Protein AF-A0A3D4FJ76-F1 (afdb_monomer)

Solvent-accessible surface area (backbone atoms only — not comparable to full-atom values): 5510 Å² total; per-residue (Å²): 136,51,72,45,79,44,86,72,63,59,44,62,54,39,63,70,43,61,90,67,50,58,72,68,52,22,51,50,53,17,52,52,46,48,52,52,50,55,68,52,54,66,74,38,72,28,35,38,15,50,44,68,79,60,46,62,76,44,75,85,43,91,49,56,47,72,58,59,93,68,82,52,68,70,57,55,76,71,51,78,88,77,84,78,70,96,82,83,131

Nearest PDB structures (foldseek):
  3cv3-assembly1_A  TM=7.208E-01  e=2.731E+00  Xanthomonas campestris pv. campestris
  3cuy-assembly1_A  TM=6.178E-01  e=5.728E+00  Xanthomonas campestris pv. campestris
  2q6v-assembly1_A  TM=5.474E-01  e=6.553E+00  unclassified
  4rl4-assembly1_B  TM=3.364E-01  e=2.087E+00  Helicobacter pylori 26695

Secondary structure (DSSP, 8-state):
--EEEE-S-HHHHHHH-GGG-SHHHHHHHHHHHHHHHHHHHTTSSEEEESSHHHHGGGTT-TTEEE------HHHHHTPPPPP--S---

Sequence (89 aa):
KVIYDVHEDVPNQILDKEWLGPKFIRKIVSKSFNIFEKNNAEKFDAVVTVIPEIEKKFYKNLRTIVVGNVPSLEVIDKSEPKTLENDKF

Structure (mmCIF, N/CA/C/O backbone):
data_AF-A0A3D4FJ76-F1
#
_entry.id   AF-A0A3D4FJ76-F1
#
loop_
_atom_site.group_PDB
_atom_site.id
_atom_site.type_symbol
_atom_site.label_atom_id
_atom_site.label_alt_id
_atom_site.label_comp_id
_atom_site.label_asym_id
_atom_site.label_entity_id
_atom_site.label_seq_id
_atom_site.pdbx_PDB_ins_code
_atom_site.Cartn_x
_atom_site.Cartn_y
_atom_site.Cartn_z
_atom_site.occupancy
_atom_site.B_iso_or_equiv
_atom_site.auth_seq_id
_atom_site.auth_comp_id
_atom_site.auth_asym_id
_atom_site.auth_atom_id
_atom_site.pdbx_PDB_model_num
ATOM 1 N N . LYS A 1 1 ? -6.891 -16.556 -11.943 1.00 88.75 1 LYS A N 1
ATOM 2 C CA . LYS A 1 1 ? -6.022 -15.897 -10.949 1.00 88.75 1 LYS A CA 1
ATOM 3 C C . LYS A 1 1 ? -6.301 -14.402 -10.989 1.00 88.75 1 LYS A C 1
ATOM 5 O O . LYS A 1 1 ? -6.464 -13.890 -12.091 1.00 88.75 1 LYS A O 1
ATOM 10 N N . VAL A 1 2 ? -6.386 -13.736 -9.844 1.00 96.12 2 VAL A N 1
ATOM 11 C CA . VAL A 1 2 ? -6.625 -12.299 -9.682 1.00 96.12 2 VAL A CA 1
ATOM 12 C C . VAL A 1 2 ? -5.432 -11.706 -8.937 1.00 96.12 2 VAL A C 1
ATOM 14 O O . VAL A 1 2 ? -5.093 -12.164 -7.846 1.00 96.12 2 VAL A O 1
ATOM 17 N N . ILE A 1 3 ? -4.790 -10.712 -9.545 1.00 96.56 3 ILE A N 1
ATOM 18 C CA . ILE A 1 3 ? -3.581 -10.063 -9.028 1.00 96.56 3 ILE A CA 1
ATOM 19 C C . ILE A 1 3 ? -3.945 -8.630 -8.647 1.00 96.56 3 ILE A C 1
ATOM 21 O O . ILE A 1 3 ? -4.574 -7.932 -9.440 1.00 96.56 3 ILE A O 1
ATOM 25 N N . TYR A 1 4 ? -3.571 -8.211 -7.440 1.00 96.25 4 TYR A N 1
ATOM 26 C CA . TYR A 1 4 ? -3.730 -6.832 -6.987 1.00 96.25 4 TYR A CA 1
ATOM 27 C C . TYR A 1 4 ? -2.437 -6.057 -7.244 1.00 96.25 4 TYR A C 1
ATOM 29 O O . TYR A 1 4 ? -1.390 -6.441 -6.733 1.00 96.25 4 TYR A O 1
ATOM 37 N N . ASP A 1 5 ? -2.513 -4.996 -8.043 1.00 95.50 5 ASP A N 1
ATOM 38 C CA . ASP A 1 5 ? -1.374 -4.163 -8.429 1.00 95.50 5 ASP A CA 1
ATOM 39 C C . ASP A 1 5 ? -1.374 -2.850 -7.630 1.00 95.50 5 ASP A C 1
ATOM 41 O O . ASP A 1 5 ? -2.292 -2.035 -7.748 1.00 95.50 5 ASP A O 1
ATOM 45 N N . VAL A 1 6 ? -0.374 -2.672 -6.768 1.00 95.69 6 VAL A N 1
ATOM 46 C CA . VAL A 1 6 ? -0.293 -1.598 -5.771 1.00 95.69 6 VAL A CA 1
ATOM 47 C C . VAL A 1 6 ? 0.838 -0.640 -6.124 1.00 95.69 6 VAL A C 1
ATOM 49 O O . VAL A 1 6 ? 2.014 -0.886 -5.843 1.00 95.69 6 VAL A O 1
ATOM 52 N N . HIS A 1 7 ? 0.455 0.500 -6.692 1.00 91.88 7 HIS A N 1
ATOM 53 C CA . HIS A 1 7 ? 1.380 1.577 -7.062 1.00 91.88 7 HIS A CA 1
ATOM 54 C C . HIS A 1 7 ? 1.512 2.653 -5.992 1.00 91.88 7 HIS A C 1
ATOM 56 O O . HIS A 1 7 ? 2.522 3.348 -5.936 1.00 91.88 7 HIS A O 1
ATOM 62 N N . GLU A 1 8 ? 0.500 2.793 -5.136 1.00 90.94 8 GLU A N 1
ATOM 63 C CA . GLU A 1 8 ? 0.360 3.949 -4.259 1.00 90.94 8 GLU A CA 1
ATOM 64 C C . GLU A 1 8 ? 0.091 3.559 -2.808 1.00 90.94 8 GLU A C 1
ATOM 66 O O . GLU A 1 8 ? -0.472 2.513 -2.487 1.00 90.94 8 GLU A O 1
ATOM 71 N N . ASP A 1 9 ? 0.466 4.463 -1.912 1.00 94.44 9 ASP A N 1
ATOM 72 C CA . ASP A 1 9 ? 0.201 4.363 -0.486 1.00 94.44 9 ASP A CA 1
ATOM 73 C C . ASP A 1 9 ? -1.098 5.091 -0.127 1.00 94.44 9 ASP A C 1
ATOM 75 O O . ASP A 1 9 ? -1.095 6.167 0.481 1.00 94.44 9 ASP A O 1
ATOM 79 N N . VAL A 1 10 ? -2.224 4.502 -0.531 1.00 96.00 10 VAL A N 1
ATOM 80 C CA . VAL A 1 10 ? -3.560 5.097 -0.378 1.00 96.00 10 VAL A CA 1
ATOM 81 C C . VAL A 1 10 ? -3.875 5.503 1.073 1.00 96.00 10 VAL A C 1
ATOM 83 O O . VAL A 1 10 ? -4.379 6.614 1.270 1.00 96.00 10 VAL A O 1
ATOM 86 N N . PRO A 1 11 ? -3.547 4.710 2.122 1.00 96.56 11 PRO A N 1
ATOM 87 C CA . PRO A 1 11 ? -3.717 5.157 3.503 1.00 96.56 11 PRO A CA 1
ATOM 88 C C . PRO A 1 11 ? -3.044 6.497 3.804 1.00 96.56 11 PRO A C 1
ATOM 90 O O . PRO A 1 11 ? -3.649 7.338 4.475 1.00 96.56 11 PRO A O 1
ATOM 93 N N . ASN A 1 12 ? -1.815 6.707 3.330 1.00 95.81 12 ASN A N 1
ATOM 94 C CA . ASN A 1 12 ? -1.110 7.967 3.542 1.00 95.81 12 ASN A CA 1
ATOM 95 C C . ASN A 1 12 ? -1.675 9.077 2.654 1.00 95.81 12 ASN A C 1
ATOM 97 O O . ASN A 1 12 ? -1.933 10.162 3.164 1.00 95.81 12 ASN A O 1
ATOM 101 N N . GLN A 1 13 ? -1.997 8.797 1.390 1.00 96.50 13 GLN A N 1
ATOM 102 C CA . GLN A 1 13 ? -2.612 9.785 0.497 1.00 96.50 13 GLN A CA 1
ATOM 103 C C . GLN A 1 13 ? -3.947 10.328 1.019 1.00 96.50 13 GLN A C 1
ATOM 105 O O . GLN A 1 13 ? -4.257 11.501 0.813 1.00 96.50 13 GLN A O 1
ATOM 110 N N . ILE A 1 14 ? -4.749 9.507 1.709 1.00 97.94 14 ILE A N 1
ATOM 111 C CA . ILE A 1 14 ? -5.998 9.947 2.355 1.00 97.94 14 ILE A CA 1
ATOM 112 C C . ILE A 1 14 ? -5.735 11.081 3.360 1.00 97.94 14 ILE A C 1
ATOM 114 O O . ILE A 1 14 ? -6.572 11.972 3.523 1.00 97.94 14 ILE A O 1
ATOM 118 N N . LEU A 1 15 ? -4.576 11.083 4.029 1.00 97.88 15 LEU A N 1
ATOM 119 C CA . LEU A 1 15 ? -4.214 12.128 4.987 1.00 97.88 15 LEU A CA 1
ATOM 120 C C . LEU A 1 15 ? -3.990 13.488 4.318 1.00 97.88 15 LEU A C 1
ATOM 122 O O . LEU A 1 15 ? -4.193 14.507 4.980 1.00 97.88 15 LEU A O 1
ATOM 126 N N . ASP A 1 16 ? -3.688 13.515 3.022 1.00 97.31 16 ASP A N 1
ATOM 127 C CA . ASP A 1 16 ? -3.463 14.738 2.245 1.00 97.31 16 ASP A CA 1
ATOM 128 C C . ASP A 1 16 ? -4.741 15.247 1.555 1.00 97.31 16 ASP A C 1
ATOM 130 O O . ASP A 1 16 ? -4.776 16.350 1.014 1.00 97.31 16 ASP A O 1
ATOM 134 N N . LYS A 1 17 ? -5.843 14.483 1.600 1.00 96.19 17 LYS A N 1
ATOM 135 C CA . LYS A 1 17 ? -7.127 14.872 0.993 1.00 96.19 17 LYS A CA 1
ATOM 136 C C . LYS A 1 17 ? -7.894 15.860 1.873 1.00 96.19 17 LYS A C 1
ATOM 138 O O . LYS A 1 17 ? -8.837 15.487 2.566 1.00 96.19 17 LYS A O 1
ATOM 143 N N . GLU A 1 18 ? -7.510 17.133 1.844 1.00 96.12 18 GLU A N 1
ATOM 144 C CA . GLU A 1 18 ? -8.104 18.189 2.686 1.00 96.12 18 GLU A CA 1
ATOM 145 C C . GLU A 1 18 ? -9.629 18.328 2.551 1.00 96.12 18 GLU A C 1
ATOM 147 O O . GLU A 1 18 ? -10.303 18.664 3.524 1.00 96.12 18 GLU A O 1
ATOM 152 N N . TRP A 1 19 ? -10.191 17.978 1.390 1.00 97.31 19 TRP A N 1
ATOM 153 C CA . TRP A 1 19 ? -11.636 17.974 1.141 1.00 97.31 19 TRP A CA 1
ATOM 154 C C . TRP A 1 19 ? -12.419 16.946 1.982 1.00 97.31 19 TRP A C 1
ATOM 156 O O . TRP A 1 19 ? -13.625 17.101 2.148 1.00 97.31 19 TRP A O 1
ATOM 166 N N . LEU A 1 20 ? -11.761 15.936 2.573 1.00 96.56 20 LEU A N 1
ATOM 167 C CA .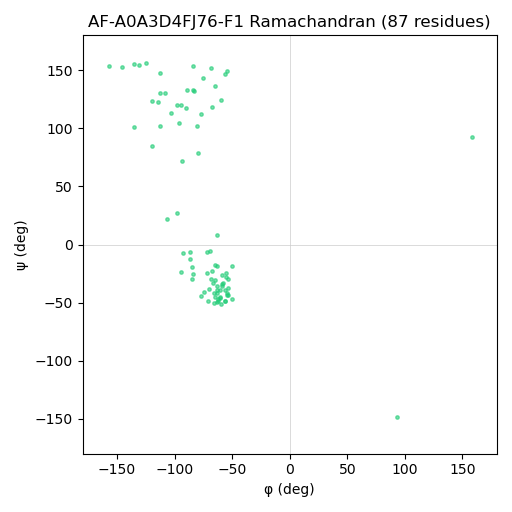 LEU A 1 20 ? -12.369 15.035 3.570 1.00 96.56 20 LEU A CA 1
ATOM 168 C C . LEU A 1 20 ? -12.603 15.724 4.927 1.00 96.56 20 LEU A C 1
ATOM 170 O O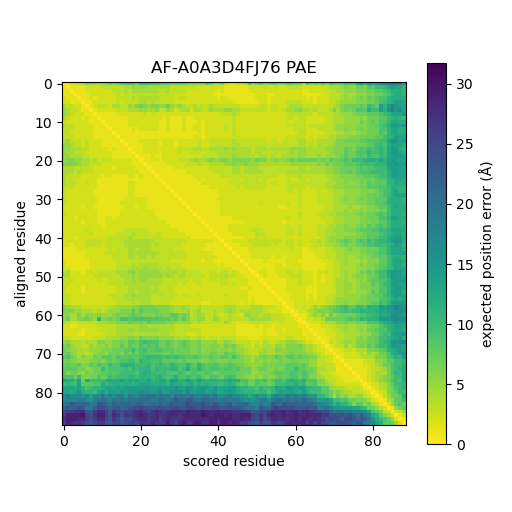 . LEU A 1 20 ? -13.186 15.129 5.836 1.00 96.56 20 LEU A O 1
ATOM 174 N N . GLY A 1 21 ? -12.132 16.963 5.084 1.00 96.38 21 GLY A N 1
ATOM 175 C CA . GLY A 1 21 ? -12.356 17.792 6.255 1.00 96.38 21 GLY A CA 1
ATOM 176 C C . GLY A 1 21 ? -11.248 17.682 7.314 1.00 96.38 21 GLY A C 1
ATOM 177 O O . GLY A 1 21 ? -10.058 17.511 6.999 1.00 96.38 21 GLY A O 1
ATOM 178 N N . PRO A 1 22 ? -11.604 17.827 8.604 1.00 97.31 22 PRO A N 1
ATOM 179 C CA . PRO A 1 22 ? -10.639 17.872 9.694 1.00 97.31 22 PRO A CA 1
ATOM 180 C C . PRO A 1 22 ? -9.689 16.670 9.725 1.00 97.31 22 PRO A C 1
ATOM 182 O O . PRO A 1 22 ? -10.047 15.538 9.394 1.00 97.31 22 PRO A O 1
ATOM 185 N N . LYS A 1 23 ? -8.465 16.895 10.218 1.00 97.12 23 LYS A N 1
ATOM 186 C CA . LYS A 1 23 ? -7.397 15.880 10.282 1.00 97.12 23 LYS A CA 1
ATOM 187 C C . LYS A 1 23 ? -7.818 14.587 10.997 1.00 97.12 23 LYS A C 1
ATOM 189 O O . LYS A 1 23 ? -7.305 13.519 10.673 1.00 97.12 23 LYS A O 1
ATOM 194 N N . PHE A 1 24 ? -8.735 14.655 11.965 1.00 97.62 24 PHE A N 1
ATOM 195 C CA . PHE A 1 24 ? -9.217 13.462 12.666 1.00 97.62 24 PHE A CA 1
ATOM 196 C C . PHE A 1 24 ? -10.083 12.564 11.768 1.00 97.62 24 PHE A C 1
ATOM 198 O O . PHE A 1 24 ? -9.914 11.348 11.821 1.00 97.62 24 PHE A O 1
ATOM 205 N N . ILE A 1 25 ? -10.928 13.138 10.900 1.00 98.12 25 ILE A N 1
ATOM 206 C CA . ILE A 1 25 ? -11.744 12.379 9.941 1.00 98.12 25 ILE A CA 1
ATOM 207 C C . ILE A 1 25 ? -10.821 11.651 8.970 1.00 98.12 25 ILE A C 1
ATOM 209 O O . ILE A 1 25 ? -10.906 10.433 8.833 1.00 98.12 25 ILE A O 1
ATOM 213 N N . ARG A 1 26 ? -9.852 12.370 8.390 1.00 98.31 26 ARG A N 1
ATOM 214 C CA . ARG A 1 26 ? -8.832 11.788 7.506 1.00 98.31 26 ARG A CA 1
ATOM 215 C C . ARG A 1 26 ? -8.081 10.625 8.153 1.00 98.31 26 ARG A C 1
ATOM 217 O O . ARG A 1 26 ? -7.909 9.587 7.525 1.00 98.31 26 ARG A O 1
ATOM 224 N N . LYS A 1 27 ? -7.688 10.748 9.427 1.00 98.25 27 LYS A N 1
ATOM 225 C CA . LYS A 1 27 ? -7.045 9.654 10.180 1.00 98.25 27 LYS A CA 1
ATOM 226 C C . LYS A 1 27 ? -7.954 8.436 10.353 1.00 98.25 27 LYS A C 1
ATOM 228 O O . LYS A 1 27 ? -7.458 7.315 10.285 1.00 98.25 27 LYS A O 1
ATOM 233 N N . IL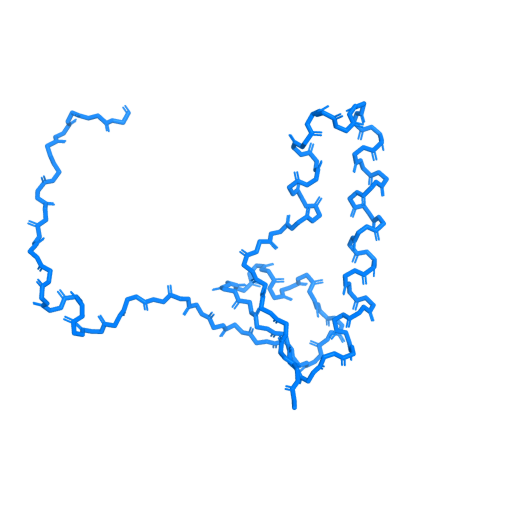E A 1 28 ? -9.249 8.638 10.602 1.00 98.38 28 ILE A N 1
ATOM 234 C CA . ILE A 1 28 ? -10.217 7.540 10.722 1.00 98.38 28 ILE A CA 1
ATOM 235 C C . ILE A 1 28 ? -10.361 6.835 9.373 1.00 98.38 28 ILE A C 1
ATOM 237 O O . ILE A 1 28 ? -10.182 5.625 9.307 1.00 98.38 28 ILE A O 1
ATOM 241 N N . VAL A 1 29 ? -10.594 7.589 8.296 1.00 98.38 29 VAL A N 1
ATOM 242 C CA . VAL A 1 29 ? -10.752 7.044 6.938 1.00 98.38 29 VAL A CA 1
ATOM 243 C C . VAL A 1 29 ? -9.490 6.300 6.496 1.00 98.38 29 VAL A C 1
ATOM 245 O O . VAL A 1 29 ? -9.580 5.161 6.051 1.00 98.38 29 VAL A O 1
ATOM 248 N N . SER A 1 30 ? -8.313 6.896 6.706 1.00 98.31 30 SER A N 1
ATOM 249 C CA . SER A 1 30 ? -7.003 6.298 6.413 1.00 98.31 30 SER A CA 1
ATOM 250 C C . SER A 1 30 ? -6.817 4.956 7.125 1.00 98.31 30 SER A C 1
ATOM 252 O O . SER A 1 30 ? -6.485 3.949 6.497 1.00 98.31 30 SER A O 1
ATOM 254 N N . LYS A 1 31 ? -7.102 4.901 8.434 1.00 98.19 31 LYS A N 1
ATOM 255 C CA . LYS A 1 31 ? -7.001 3.660 9.214 1.00 98.19 31 LYS A CA 1
ATOM 256 C C . LYS A 1 31 ? -8.000 2.603 8.753 1.00 98.19 31 LYS A C 1
ATOM 258 O O . LYS A 1 31 ? -7.611 1.446 8.605 1.00 98.19 31 LYS A O 1
ATOM 263 N N . SER A 1 32 ? -9.253 2.988 8.521 1.00 98.25 32 SER A N 1
ATOM 264 C CA . SER A 1 32 ? -10.295 2.082 8.034 1.00 98.25 32 SER A CA 1
ATOM 265 C C . SER A 1 32 ? -9.928 1.489 6.677 1.00 98.25 32 SER A C 1
ATOM 267 O O . SER A 1 32 ? -10.022 0.276 6.500 1.00 98.25 32 SER A O 1
ATOM 269 N N . PHE A 1 33 ? -9.434 2.318 5.753 1.00 97.75 33 PHE A N 1
ATOM 270 C CA . PHE A 1 33 ? -8.969 1.864 4.447 1.00 97.75 33 PHE A CA 1
ATOM 271 C C . PHE A 1 33 ? -7.783 0.906 4.577 1.00 97.75 33 PHE A C 1
ATOM 273 O O . PHE A 1 33 ? -7.818 -0.177 4.013 1.00 97.75 33 PHE A O 1
ATOM 280 N N . ASN A 1 34 ? -6.775 1.239 5.385 1.00 97.12 34 ASN A N 1
ATOM 281 C CA . ASN A 1 34 ? -5.607 0.380 5.607 1.00 97.12 34 ASN A CA 1
ATOM 282 C C . ASN A 1 34 ? -5.978 -1.010 6.162 1.00 97.12 34 ASN A C 1
ATOM 284 O O . ASN A 1 34 ? -5.340 -2.003 5.823 1.00 97.12 34 ASN A O 1
ATOM 288 N N . ILE A 1 35 ? -6.997 -1.097 7.023 1.00 96.56 35 ILE A N 1
ATOM 289 C CA . ILE A 1 35 ? -7.514 -2.384 7.516 1.00 96.56 35 ILE A CA 1
ATOM 290 C C . ILE A 1 35 ? -8.251 -3.123 6.394 1.00 96.56 35 ILE A C 1
ATOM 292 O O . ILE A 1 35 ? -7.996 -4.304 6.163 1.00 96.56 35 ILE A O 1
ATOM 296 N N . PHE A 1 36 ? -9.149 -2.428 5.693 1.00 96.94 36 PHE A N 1
ATOM 297 C CA . PHE A 1 36 ? -9.903 -2.984 4.573 1.00 96.94 36 PHE A CA 1
ATOM 298 C C . PHE A 1 36 ? -8.977 -3.545 3.487 1.00 96.94 36 PHE A C 1
ATOM 300 O O . PHE A 1 36 ? -9.155 -4.683 3.057 1.00 96.94 36 PHE A O 1
ATOM 307 N N . GLU A 1 37 ? -7.975 -2.775 3.078 1.00 96.50 37 GLU A N 1
ATOM 308 C CA . GLU A 1 37 ? -7.015 -3.145 2.048 1.00 96.50 37 GLU A CA 1
ATOM 309 C C . GLU A 1 37 ? -6.258 -4.413 2.440 1.00 96.50 37 GLU A C 1
ATOM 311 O O . GLU A 1 37 ? -6.267 -5.382 1.687 1.00 96.50 37 GLU A O 1
ATOM 316 N N . LYS A 1 38 ? -5.683 -4.468 3.646 1.00 94.31 38 LYS A N 1
ATOM 317 C CA . LYS A 1 38 ? -4.909 -5.636 4.100 1.00 94.31 38 LYS A CA 1
ATOM 318 C C . LYS A 1 38 ? -5.756 -6.898 4.203 1.00 94.31 38 LYS A C 1
ATOM 320 O O . LYS A 1 38 ? -5.316 -7.957 3.770 1.00 94.31 38 LYS A O 1
ATOM 325 N N . ASN A 1 39 ? -6.980 -6.779 4.713 1.00 94.38 39 ASN A N 1
ATOM 326 C CA . ASN A 1 39 ? -7.891 -7.917 4.833 1.00 94.38 39 ASN A CA 1
ATOM 327 C C . ASN A 1 39 ? -8.339 -8.452 3.464 1.00 94.38 39 ASN A C 1
ATOM 329 O O . ASN A 1 39 ? -8.594 -9.645 3.316 1.00 94.38 39 ASN A O 1
ATOM 333 N N . ASN A 1 40 ? -8.481 -7.584 2.459 1.00 94.56 40 ASN A N 1
ATOM 334 C CA . ASN A 1 40 ? -8.847 -8.019 1.112 1.00 94.56 40 ASN A CA 1
ATOM 335 C C . ASN A 1 40 ? -7.638 -8.468 0.294 1.00 94.56 40 ASN A C 1
ATOM 337 O O . ASN A 1 40 ? -7.792 -9.373 -0.518 1.00 94.56 40 ASN A O 1
ATOM 341 N N . ALA A 1 41 ? -6.447 -7.920 0.548 1.00 95.19 41 ALA A N 1
ATOM 342 C CA . ALA A 1 41 ? -5.197 -8.334 -0.081 1.00 95.19 41 ALA A CA 1
ATOM 343 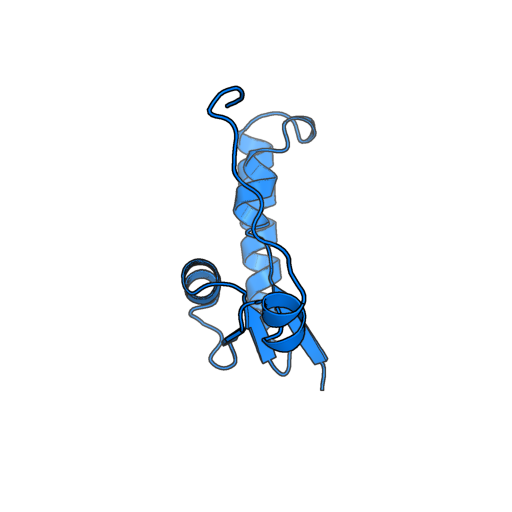C C . ALA A 1 41 ? -4.957 -9.848 0.067 1.00 95.19 41 ALA A C 1
ATOM 345 O O . ALA A 1 41 ? -4.518 -10.503 -0.875 1.00 95.19 41 ALA A O 1
ATOM 346 N N . GLU A 1 42 ? -5.315 -10.429 1.216 1.00 92.25 42 GLU A N 1
ATOM 347 C CA . GLU A 1 42 ? -5.210 -11.874 1.468 1.00 92.25 42 G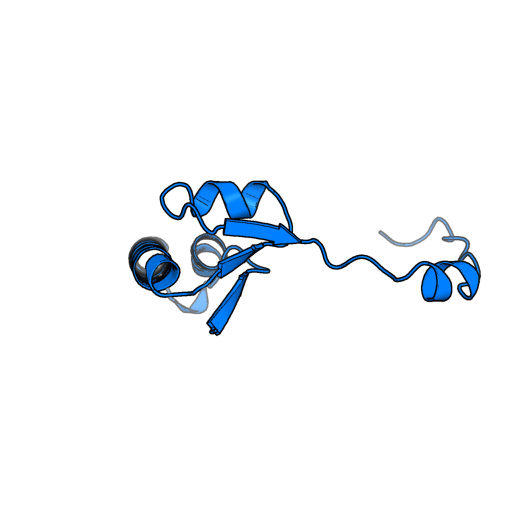LU A CA 1
ATOM 348 C C . GLU A 1 42 ? -6.102 -12.734 0.554 1.00 92.25 42 GLU A C 1
ATOM 350 O O . GLU A 1 42 ? -5.850 -13.928 0.406 1.00 92.25 42 GLU A O 1
ATOM 355 N N . LYS A 1 43 ? -7.121 -12.158 -0.091 1.00 94.25 43 LYS A N 1
ATOM 356 C CA . LYS A 1 43 ? -8.038 -12.880 -0.990 1.00 94.25 43 LYS A CA 1
ATOM 357 C C . LYS A 1 43 ? -7.526 -12.971 -2.429 1.00 94.25 43 LYS A C 1
ATOM 359 O O . LYS A 1 43 ? -8.092 -13.723 -3.217 1.00 94.25 43 LYS A O 1
ATOM 364 N N . PHE A 1 44 ? -6.489 -12.212 -2.779 1.00 95.88 44 PHE A N 1
ATOM 365 C CA . PHE A 1 44 ? -5.882 -12.243 -4.107 1.00 95.88 44 PHE A CA 1
ATOM 366 C C . PHE A 1 44 ? -4.860 -13.379 -4.234 1.00 95.88 44 PHE A C 1
ATOM 368 O O . PHE A 1 44 ? -4.241 -13.811 -3.251 1.00 95.88 44 PHE A O 1
ATOM 375 N N . ASP A 1 45 ? -4.655 -13.842 -5.470 1.00 97.06 45 ASP A N 1
ATOM 376 C CA . ASP A 1 45 ? -3.632 -14.842 -5.791 1.00 97.06 45 ASP A CA 1
ATOM 377 C C . ASP A 1 45 ? -2.216 -14.273 -5.629 1.00 97.06 45 ASP A C 1
ATOM 379 O O . ASP A 1 45 ? -1.291 -15.021 -5.319 1.00 97.06 45 ASP A O 1
ATOM 383 N N . ALA A 1 46 ? -2.045 -12.964 -5.829 1.00 96.75 46 ALA A N 1
ATOM 384 C CA . ALA A 1 46 ? -0.808 -12.237 -5.568 1.00 96.75 46 ALA A CA 1
ATOM 385 C C . ALA A 1 46 ? -1.082 -10.745 -5.341 1.00 96.75 46 ALA A C 1
ATOM 387 O O . ALA A 1 46 ? -2.055 -10.196 -5.867 1.00 96.75 46 ALA A O 1
ATOM 388 N N . VAL A 1 47 ? -0.190 -10.098 -4.593 1.00 97.25 47 VAL A N 1
ATOM 389 C CA . VAL A 1 47 ? -0.099 -8.639 -4.481 1.00 97.25 47 VAL A CA 1
ATOM 390 C C . VAL A 1 47 ? 1.227 -8.218 -5.099 1.00 97.25 47 VAL A C 1
ATOM 392 O O . VAL A 1 47 ? 2.280 -8.697 -4.690 1.00 97.25 47 VAL A O 1
ATOM 395 N N . VAL A 1 48 ? 1.184 -7.350 -6.097 1.00 96.94 48 VAL A N 1
ATOM 396 C CA . VAL A 1 48 ? 2.364 -6.819 -6.776 1.00 96.94 48 VAL A CA 1
ATOM 397 C C . VAL A 1 48 ? 2.526 -5.369 -6.357 1.00 96.94 48 VAL A C 1
ATOM 399 O O . VAL A 1 48 ? 1.561 -4.616 -6.369 1.00 96.94 48 VAL A O 1
ATOM 402 N N . THR A 1 49 ? 3.726 -4.987 -5.937 1.00 96.31 49 THR A N 1
ATOM 403 C CA . THR A 1 49 ? 4.042 -3.619 -5.505 1.00 96.31 49 THR A CA 1
ATOM 404 C C . THR A 1 49 ? 5.217 -3.066 -6.301 1.00 96.31 49 THR A C 1
ATOM 406 O O . THR A 1 49 ? 6.037 -3.840 -6.794 1.00 96.31 49 THR A O 1
ATOM 409 N N . VAL A 1 50 ? 5.342 -1.741 -6.405 1.00 95.12 50 VAL A N 1
ATOM 410 C CA . VAL A 1 50 ? 6.409 -1.130 -7.223 1.00 95.12 50 VAL A CA 1
ATOM 411 C C . VAL A 1 50 ? 7.752 -1.000 -6.503 1.00 95.12 50 VAL A C 1
ATOM 413 O O . VAL A 1 50 ? 8.790 -0.969 -7.161 1.00 95.12 50 VAL A O 1
ATOM 416 N N . ILE A 1 51 ? 7.742 -0.923 -5.165 1.00 94.25 51 ILE A N 1
ATOM 417 C CA . ILE A 1 51 ? 8.933 -0.724 -4.324 1.00 94.25 51 ILE A CA 1
ATOM 418 C C . ILE A 1 51 ? 8.825 -1.466 -2.974 1.00 94.25 51 ILE A C 1
ATOM 420 O O . ILE A 1 51 ? 7.712 -1.631 -2.455 1.00 94.25 51 ILE A O 1
ATOM 424 N N . PRO A 1 52 ? 9.957 -1.860 -2.351 1.00 93.56 52 PRO A N 1
ATOM 425 C CA . PRO A 1 52 ? 9.969 -2.594 -1.077 1.00 93.56 52 PRO A CA 1
ATOM 426 C C . PRO A 1 52 ? 9.286 -1.865 0.092 1.00 93.56 52 PRO A C 1
ATOM 428 O O . PRO A 1 52 ? 8.803 -2.484 1.041 1.00 93.56 52 PRO A O 1
ATOM 431 N N . GLU A 1 53 ? 9.235 -0.534 0.069 1.00 94.25 53 GLU A N 1
ATOM 432 C CA . GLU A 1 53 ? 8.561 0.273 1.089 1.00 94.25 53 GLU A CA 1
ATOM 433 C C . GLU A 1 53 ? 7.053 -0.006 1.137 1.00 94.25 53 GLU A C 1
ATOM 435 O O . GLU A 1 53 ? 6.464 -0.021 2.222 1.00 94.25 53 GLU A O 1
ATOM 440 N N . ILE A 1 54 ? 6.435 -0.255 -0.022 1.00 94.38 54 ILE A N 1
ATOM 441 C CA . ILE A 1 54 ? 5.012 -0.590 -0.125 1.00 94.38 54 ILE A CA 1
ATOM 442 C C . ILE A 1 54 ? 4.793 -2.047 0.286 1.00 94.38 54 ILE A C 1
ATOM 444 O O . ILE A 1 54 ? 3.903 -2.312 1.092 1.00 94.38 54 ILE A O 1
ATOM 448 N N . GLU A 1 55 ? 5.640 -2.975 -0.169 1.00 95.12 55 GLU A N 1
ATOM 449 C CA . GLU A 1 55 ? 5.601 -4.393 0.226 1.00 95.12 55 GLU A CA 1
ATOM 450 C C . GLU A 1 55 ? 5.541 -4.566 1.753 1.00 95.12 55 GLU A C 1
ATOM 452 O O . GLU A 1 55 ? 4.676 -5.275 2.274 1.00 95.12 55 GLU A O 1
ATOM 457 N N . LYS A 1 56 ? 6.388 -3.840 2.498 1.00 94.25 56 LYS A N 1
ATOM 458 C CA . LYS A 1 56 ? 6.432 -3.885 3.974 1.00 94.25 56 LYS A CA 1
ATOM 459 C C . LYS A 1 56 ? 5.086 -3.575 4.638 1.00 94.25 56 LYS A C 1
ATOM 461 O O . LYS A 1 56 ? 4.834 -4.013 5.763 1.00 94.25 56 LYS A O 1
ATOM 466 N N . LYS A 1 57 ? 4.185 -2.843 3.975 1.00 93.81 57 LYS A N 1
ATOM 467 C CA . LYS A 1 57 ? 2.843 -2.549 4.508 1.00 93.81 57 LYS A CA 1
ATOM 468 C C . LYS A 1 57 ? 1.933 -3.774 4.501 1.00 93.81 57 LYS A C 1
ATOM 470 O O . LYS A 1 57 ? 1.039 -3.845 5.352 1.00 93.81 57 LYS A O 1
ATOM 475 N N . PHE A 1 58 ? 2.201 -4.735 3.621 1.00 95.00 58 PHE A N 1
ATOM 476 C CA . PHE A 1 58 ? 1.484 -5.997 3.455 1.00 95.00 58 PHE A CA 1
ATOM 477 C C . PHE A 1 58 ? 2.175 -7.171 4.162 1.00 95.00 58 PHE A C 1
ATOM 479 O O . PHE A 1 58 ? 1.968 -8.313 3.779 1.00 95.00 58 PHE A O 1
ATOM 486 N N . TYR A 1 59 ? 2.936 -6.928 5.237 1.00 86.62 59 TYR A N 1
ATOM 487 C CA . TYR A 1 59 ? 3.738 -7.937 5.956 1.00 86.62 59 TYR A CA 1
ATOM 488 C C . TYR A 1 59 ? 3.017 -9.240 6.368 1.00 86.62 59 TYR A C 1
ATOM 490 O O . TYR A 1 59 ? 3.676 -10.223 6.693 1.00 86.62 59 TYR A O 1
ATOM 498 N N . LYS A 1 60 ? 1.678 -9.264 6.404 1.00 88.69 60 LYS A N 1
ATOM 499 C CA . LYS A 1 60 ? 0.881 -10.472 6.687 1.00 88.69 60 LYS A CA 1
ATOM 500 C C . LYS A 1 60 ? 0.614 -11.338 5.453 1.00 88.69 60 LYS A C 1
ATOM 502 O O . LYS A 1 60 ? 0.274 -12.508 5.592 1.00 88.69 60 LYS A O 1
ATOM 507 N N . ASN A 1 61 ? 0.749 -10.779 4.255 1.00 90.25 61 ASN A N 1
ATOM 508 C CA . ASN A 1 61 ? 0.455 -11.458 3.008 1.00 90.25 61 ASN A CA 1
ATOM 509 C C . ASN A 1 61 ? 1.734 -12.047 2.400 1.00 90.25 61 ASN A C 1
ATOM 511 O O . ASN A 1 61 ? 2.539 -11.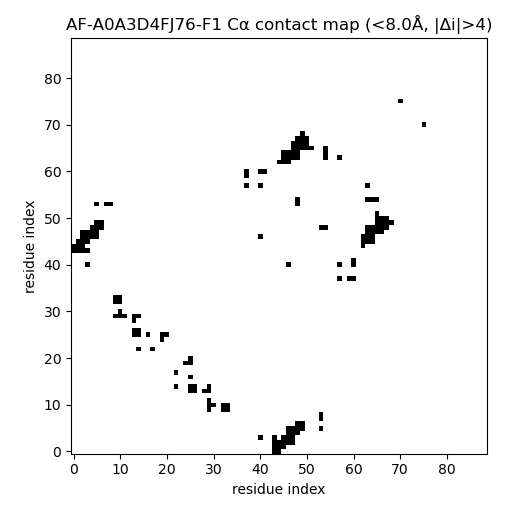338 1.798 1.00 90.25 61 ASN A O 1
ATOM 515 N N . LEU A 1 62 ? 1.877 -13.369 2.519 1.00 88.06 62 LEU A N 1
ATOM 516 C CA . LEU A 1 62 ? 3.018 -14.143 2.008 1.00 88.06 62 LEU A CA 1
ATOM 517 C C . LEU A 1 62 ? 3.089 -14.219 0.471 1.00 88.06 62 LEU A C 1
ATOM 519 O O . LEU A 1 62 ? 4.033 -14.787 -0.067 1.00 88.06 62 LEU A O 1
ATOM 523 N N . ARG A 1 63 ? 2.083 -13.695 -0.238 1.00 95.31 63 ARG A N 1
ATOM 524 C CA . ARG A 1 63 ? 1.997 -13.658 -1.707 1.00 95.31 63 ARG A CA 1
ATOM 525 C C . ARG A 1 63 ? 2.232 -12.247 -2.258 1.00 95.31 63 ARG A C 1
ATOM 527 O O . ARG A 1 63 ? 1.774 -11.932 -3.355 1.00 95.31 63 ARG A O 1
ATOM 534 N N . THR A 1 64 ? 2.902 -11.397 -1.482 1.00 96.56 64 THR A N 1
ATOM 535 C CA . THR A 1 64 ? 3.312 -10.055 -1.906 1.00 96.56 64 THR A CA 1
ATOM 536 C C . THR A 1 64 ? 4.684 -10.126 -2.567 1.00 96.56 64 THR A C 1
ATOM 538 O O . THR A 1 64 ? 5.580 -10.767 -2.027 1.00 96.56 64 THR A O 1
ATOM 541 N N . ILE A 1 65 ? 4.845 -9.488 -3.726 1.00 96.31 65 ILE A N 1
ATOM 542 C CA . ILE A 1 65 ? 6.116 -9.392 -4.451 1.00 96.31 65 ILE A CA 1
ATOM 543 C C . ILE A 1 65 ? 6.353 -7.962 -4.942 1.00 96.31 65 ILE A C 1
ATOM 545 O O . ILE A 1 65 ? 5.412 -7.196 -5.163 1.00 96.31 65 ILE A O 1
ATOM 549 N N . VAL A 1 66 ? 7.621 -7.608 -5.142 1.00 96.56 66 VAL A N 1
ATOM 550 C CA . VAL A 1 66 ? 8.019 -6.327 -5.736 1.00 96.56 66 VAL A CA 1
ATOM 551 C C . VAL A 1 66 ? 8.301 -6.523 -7.224 1.00 96.56 66 VAL A C 1
ATOM 553 O O . VAL A 1 66 ? 9.184 -7.296 -7.594 1.00 96.56 66 VAL A O 1
ATOM 556 N N . VAL A 1 67 ? 7.562 -5.812 -8.073 1.00 95.06 67 VAL A N 1
ATOM 557 C CA . VAL A 1 67 ? 7.798 -5.711 -9.517 1.00 95.06 67 VAL A CA 1
ATOM 558 C C . VAL A 1 67 ? 7.658 -4.243 -9.907 1.00 95.06 67 VAL A C 1
ATOM 560 O O . VAL A 1 67 ? 6.556 -3.712 -10.022 1.00 95.06 67 VAL A O 1
ATOM 563 N N . GLY A 1 68 ? 8.794 -3.572 -10.084 1.00 90.56 68 GLY A N 1
ATOM 564 C CA . GLY A 1 68 ? 8.824 -2.178 -10.516 1.00 90.56 68 GLY A CA 1
ATOM 565 C C . GLY A 1 68 ? 8.512 -2.038 -12.005 1.00 90.56 68 GLY A C 1
ATOM 566 O O . GLY A 1 68 ? 8.954 -2.850 -12.819 1.00 90.56 68 GLY A O 1
ATOM 567 N N . ASN A 1 69 ? 7.792 -0.976 -12.369 1.00 88.50 69 ASN A N 1
ATOM 568 C CA . ASN A 1 69 ? 7.625 -0.595 -13.766 1.00 88.50 69 ASN A CA 1
ATOM 569 C C . ASN A 1 69 ? 8.869 0.180 -14.222 1.00 88.50 69 ASN A C 1
ATOM 571 O O . ASN A 1 69 ? 9.042 1.349 -13.877 1.00 88.50 69 ASN A O 1
ATOM 575 N N . VAL A 1 70 ? 9.755 -0.492 -14.954 1.00 88.81 70 VAL A N 1
ATOM 576 C CA . VAL A 1 70 ? 10.960 0.104 -15.540 1.00 88.81 70 VAL A CA 1
ATOM 577 C C . VAL A 1 70 ? 10.844 0.120 -17.065 1.00 88.81 70 VAL A C 1
ATOM 579 O O . VAL A 1 70 ? 10.226 -0.785 -17.632 1.00 88.81 70 VAL A O 1
ATOM 582 N N . PRO A 1 71 ? 11.425 1.121 -17.752 1.00 89.06 71 PRO A N 1
ATOM 583 C CA . PRO A 1 71 ? 11.450 1.139 -19.209 1.00 89.06 71 PRO A CA 1
ATOM 584 C C . PRO A 1 71 ? 12.085 -0.136 -19.772 1.00 89.06 71 PRO A C 1
ATOM 586 O O . PRO A 1 71 ? 13.023 -0.685 -19.189 1.00 89.06 71 PRO A O 1
ATOM 589 N N . SER A 1 72 ? 11.607 -0.592 -20.930 1.00 91.19 72 SER A N 1
ATOM 590 C CA . SER A 1 72 ? 12.287 -1.669 -21.645 1.00 91.19 72 SER A CA 1
ATOM 591 C C . SER A 1 72 ? 13.637 -1.182 -22.177 1.00 91.19 72 SER A C 1
ATOM 593 O O . SER A 1 72 ? 13.804 -0.004 -22.497 1.00 91.19 72 SER A O 1
ATOM 595 N N . LEU A 1 73 ? 14.592 -2.105 -22.319 1.00 92.69 73 LEU A N 1
ATOM 596 C CA . LEU A 1 73 ? 15.903 -1.799 -22.902 1.00 92.69 73 LEU A CA 1
ATOM 597 C C . LEU A 1 73 ? 15.770 -1.192 -24.302 1.00 92.69 73 LEU A C 1
ATOM 599 O O . LEU A 1 73 ? 16.428 -0.212 -24.608 1.00 92.69 73 LEU A O 1
ATOM 603 N N . GLU A 1 74 ? 14.829 -1.688 -25.106 1.00 94.31 74 GLU A N 1
ATOM 604 C CA . GLU A 1 74 ? 14.555 -1.139 -26.436 1.00 94.31 74 GLU A CA 1
ATOM 605 C C . GLU A 1 74 ? 14.116 0.334 -26.397 1.00 94.31 74 GLU A C 1
ATOM 607 O O . GLU A 1 74 ? 14.511 1.117 -27.259 1.00 94.31 74 GLU A O 1
ATOM 612 N N . VAL A 1 75 ? 13.300 0.726 -25.409 1.00 92.38 75 VAL A N 1
ATOM 613 C CA . VAL A 1 75 ? 12.906 2.132 -25.232 1.00 92.38 75 VAL A CA 1
ATOM 614 C C . VAL A 1 75 ? 14.125 2.967 -24.862 1.00 92.38 75 VAL A C 1
ATOM 616 O O . VAL A 1 75 ? 14.299 4.049 -25.415 1.00 92.38 75 VAL A O 1
ATOM 619 N N . ILE A 1 76 ? 14.987 2.458 -23.981 1.00 91.56 76 ILE A N 1
ATOM 620 C CA . ILE A 1 76 ? 16.224 3.136 -23.574 1.00 91.56 76 ILE A CA 1
ATOM 621 C C . ILE A 1 76 ? 17.156 3.325 -24.779 1.00 91.56 76 ILE A C 1
ATOM 623 O O . ILE A 1 76 ? 17.593 4.443 -25.028 1.00 91.56 76 ILE A O 1
ATOM 627 N N . ASP A 1 77 ? 17.385 2.276 -25.569 1.00 94.50 77 ASP A N 1
ATOM 628 C CA . ASP A 1 77 ? 18.291 2.300 -26.724 1.00 94.50 77 ASP A CA 1
ATOM 629 C C . ASP A 1 77 ? 17.812 3.245 -27.838 1.00 94.50 77 ASP A C 1
ATOM 631 O O . ASP A 1 77 ? 18.619 3.817 -28.569 1.00 94.50 77 ASP A O 1
ATOM 635 N N . LYS A 1 78 ? 16.491 3.425 -27.974 1.00 93.31 78 LYS A N 1
ATOM 636 C CA . LYS A 1 78 ? 15.872 4.343 -28.946 1.00 93.31 78 LYS A CA 1
ATOM 637 C C . LYS A 1 78 ? 15.736 5.781 -28.438 1.00 93.31 78 LYS A C 1
ATOM 639 O O . LYS A 1 78 ? 15.293 6.644 -29.195 1.00 93.31 78 LYS A O 1
ATOM 644 N N . SER A 1 79 ? 16.048 6.041 -27.171 1.00 89.94 79 SER A N 1
ATOM 645 C CA . SER A 1 79 ? 15.917 7.369 -26.573 1.00 89.94 79 SER A CA 1
ATOM 646 C C . SER A 1 79 ? 17.146 8.220 -26.879 1.00 89.94 79 SER A C 1
ATOM 648 O O . SER A 1 79 ? 18.275 7.792 -26.654 1.00 89.94 79 SER A O 1
ATOM 650 N N . GLU A 1 80 ? 16.948 9.463 -27.319 1.00 90.44 80 GLU A N 1
ATOM 651 C CA . GLU A 1 80 ? 18.044 10.431 -27.404 1.00 90.44 80 GLU A CA 1
ATOM 652 C C . GLU A 1 80 ? 18.268 11.100 -26.034 1.00 90.44 80 GLU A C 1
ATOM 654 O O . GLU A 1 80 ? 17.301 11.552 -25.406 1.00 90.44 80 GLU A O 1
ATOM 659 N N . PRO A 1 81 ? 19.518 11.189 -25.539 1.00 84.69 81 PRO A N 1
ATOM 660 C CA . PRO A 1 81 ? 19.814 11.892 -24.298 1.00 84.69 81 PRO A CA 1
ATOM 661 C C . PRO A 1 81 ? 19.404 13.361 -24.392 1.00 84.69 81 PRO A C 1
ATOM 663 O O . PRO A 1 81 ? 19.870 14.097 -25.261 1.00 84.69 81 PRO A O 1
ATOM 666 N N . LYS A 1 82 ? 18.564 13.813 -23.460 1.00 83.50 82 LYS A N 1
ATOM 667 C CA . LYS A 1 82 ? 18.232 15.231 -23.342 1.00 83.50 82 LYS A CA 1
ATOM 668 C C . LYS A 1 82 ? 19.219 15.911 -22.401 1.00 83.50 82 LYS A C 1
ATOM 670 O O . LYS A 1 82 ? 19.257 15.598 -21.212 1.00 83.50 82 LYS A O 1
ATOM 675 N N . THR A 1 83 ? 19.985 16.870 -22.912 1.00 83.44 83 THR A N 1
ATOM 676 C CA . THR A 1 83 ? 20.774 17.777 -22.073 1.00 83.44 83 THR A CA 1
ATOM 677 C C . THR A 1 83 ? 19.807 18.663 -21.291 1.00 83.44 83 THR A C 1
ATOM 679 O O . THR A 1 83 ? 18.996 19.377 -21.881 1.00 83.44 83 THR A O 1
ATOM 682 N N . LEU A 1 84 ? 19.843 18.584 -19.962 1.00 76.94 84 LEU A N 1
ATOM 683 C CA . LEU A 1 84 ? 19.090 19.501 -19.113 1.00 76.94 84 LEU A CA 1
ATOM 684 C C . LEU A 1 84 ? 19.847 20.831 -19.091 1.00 76.94 84 LEU A C 1
ATOM 686 O O . LEU A 1 84 ? 20.967 20.897 -18.588 1.00 76.94 84 LEU A O 1
ATOM 690 N N . GLU A 1 85 ? 19.266 21.878 -19.674 1.00 78.31 85 GLU A N 1
ATOM 691 C CA . GLU A 1 85 ? 19.739 23.241 -19.432 1.00 78.31 85 GLU A CA 1
ATOM 692 C C . GLU A 1 85 ? 19.503 23.567 -17.949 1.00 78.31 85 GLU A C 1
ATOM 694 O O . GLU A 1 85 ? 18.453 23.232 -17.401 1.00 78.31 85 GLU A O 1
ATOM 699 N N . ASN A 1 86 ? 20.485 24.193 -17.293 1.00 65.00 86 ASN A N 1
ATOM 700 C CA . ASN A 1 86 ? 20.518 24.453 -15.844 1.00 65.00 86 ASN A CA 1
ATOM 701 C C . ASN A 1 86 ? 19.401 25.378 -15.309 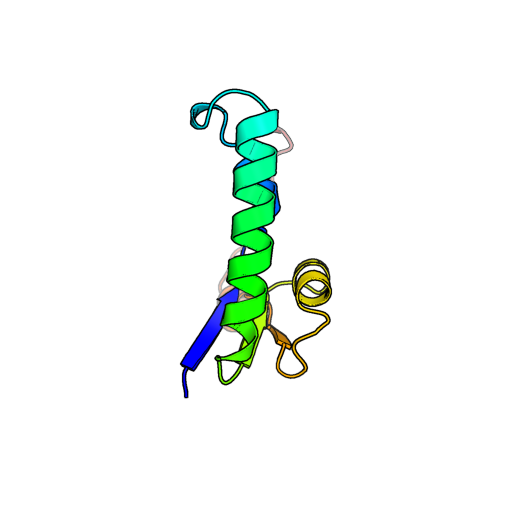1.00 65.00 86 ASN A C 1
ATOM 703 O O . ASN A 1 86 ? 19.427 25.737 -14.136 1.00 65.00 86 ASN A O 1
ATOM 707 N N . ASP A 1 87 ? 18.405 25.733 -16.116 1.00 62.06 87 ASP A N 1
ATOM 708 C CA . ASP A 1 87 ? 17.369 26.695 -15.764 1.00 62.06 87 ASP A CA 1
ATOM 709 C C . ASP A 1 87 ? 15.983 2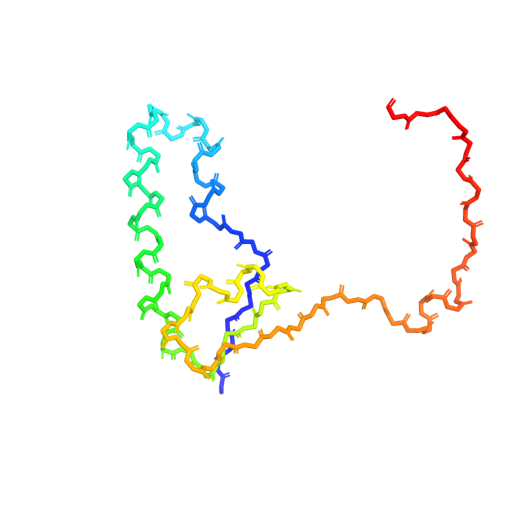6.047 -15.807 1.00 62.06 87 ASP A C 1
ATOM 711 O O . ASP A 1 87 ? 15.278 26.129 -16.816 1.00 62.06 87 ASP A O 1
ATOM 715 N N . LYS A 1 88 ? 15.607 25.405 -14.691 1.00 53.31 88 LYS A N 1
ATOM 716 C CA . LYS A 1 88 ? 14.257 25.377 -14.075 1.00 53.31 88 LYS A CA 1
ATOM 717 C C . LYS A 1 88 ? 14.091 24.149 -13.171 1.00 53.31 88 LYS A C 1
ATOM 719 O O . LYS A 1 88 ? 13.627 23.100 -13.615 1.00 53.31 88 LYS A O 1
ATOM 724 N N . PHE A 1 89 ? 14.392 24.346 -11.891 1.00 50.38 89 PHE A N 1
ATOM 725 C CA . PHE A 1 89 ? 13.699 23.711 -10.771 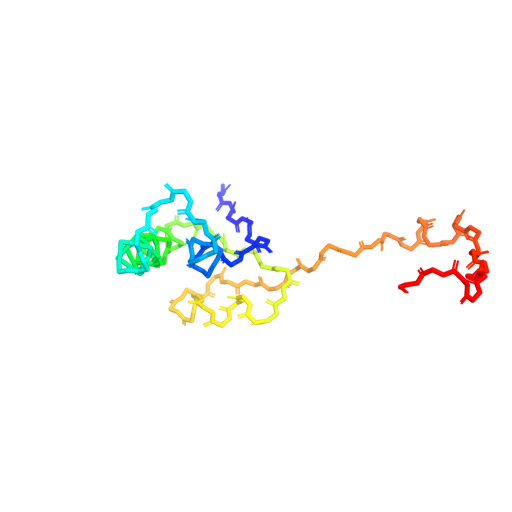1.00 50.38 89 PHE A CA 1
ATOM 726 C C . PHE A 1 89 ? 13.254 24.806 -9.806 1.00 50.38 89 PHE A C 1
ATOM 728 O O . PHE A 1 89 ? 14.023 25.783 -9.652 1.00 50.38 89 PHE A O 1
#

Foldseek 3Di:
DFEAEAEDLVLVVLCVPCVCPDNVSSNVVSVVVLVVCLVVCQVGPAYEYQDVVVQVSNVVRPRYDYDHDDDDPVVVVPDDDDDDDPDDD

Mean predicted aligned error: 5.84 Å

pLDDT: mean 92.39, std 8.72, range [50.38, 98.38]

Radius of gyration: 18.1 Å; Cα contacts (8 Å, |Δi|>4): 86; chains: 1; bounding box: 33×43×42 Å